Protein AF-A0AAD5TTE5-F1 (afdb_monomer)

pLDDT: mean 86.36, std 12.81, range [38.44, 97.88]

Nearest PDB structures (foldseek):
  7zm8-assembly1_j  TM=8.909E-01  e=2.204E-04  Thermochaetoides thermophila DSM 1495
  7b0n-assembly1_m  TM=7.746E-01  e=1.774E-04  Yarrowia lipolytica
  6rfq-assembly1_j  TM=7.624E-01  e=5.258E-04  Yarrowia lipolytica

Foldseek 3Di:
DDDDQDFPDDPDPDPGDRDDPVVVVVVVCVVCVVVPDDDDPVNVVVVCCVPPVVVVVVVVVCVVCPQQADPPPDDPPDDRGPVVVVVVVVVVVVVD

Organism: NCBI:txid447962

Sequence (96 aa):
MFFLRKYSSGKSKYPALLIDPAIEKWYHMKENTHAYFKFNRRTITYSVMLTLVVPGLIFLGCYKWHHALDFTGLGRGESPLVAEQRKRRLLERSEQ

Structure (mmCIF, N/CA/C/O backbone):
data_AF-A0AAD5TTE5-F1
#
_entry.id   AF-A0AAD5TTE5-F1
#
loop_
_atom_site.group_PDB
_atom_site.id
_atom_site.type_symbol
_atom_site.label_atom_id
_atom_site.label_alt_id
_atom_site.label_comp_id
_atom_site.label_asym_id
_atom_site.label_entity_id
_atom_site.label_seq_id
_atom_site.pdbx_PDB_ins_code
_atom_site.Cartn_x
_atom_site.Cartn_y
_atom_site.Cartn_z
_atom_site.occupancy
_atom_site.B_iso_or_equiv
_atom_site.auth_seq_id
_atom_site.auth_comp_id
_atom_site.auth_asym_id
_atom_site.auth_atom_id
_atom_site.pdbx_PDB_model_num
ATOM 1 N N . MET A 1 1 ? -38.161 13.329 29.517 1.00 38.44 1 MET A N 1
ATOM 2 C CA . MET A 1 1 ? -37.210 12.841 30.540 1.00 38.44 1 MET A CA 1
ATOM 3 C C . MET A 1 1 ? -35.856 13.482 30.247 1.00 38.44 1 MET A C 1
ATOM 5 O O . MET A 1 1 ? -35.197 13.080 29.300 1.00 38.44 1 MET A O 1
ATOM 9 N N . PHE A 1 2 ? -35.522 14.572 30.944 1.00 45.62 2 PHE A N 1
ATOM 10 C CA . PHE A 1 2 ? -34.299 15.350 30.712 1.00 45.62 2 PHE A CA 1
ATOM 11 C C . PHE A 1 2 ? -33.095 14.630 31.337 1.00 45.62 2 PHE A C 1
ATOM 13 O O . PHE A 1 2 ? -33.060 14.411 32.545 1.00 45.62 2 PHE A O 1
ATOM 20 N N . PHE A 1 3 ? -32.129 14.232 30.507 1.00 62.50 3 PHE A N 1
ATOM 21 C CA . PHE A 1 3 ? -30.890 13.579 30.930 1.00 62.50 3 PHE A CA 1
ATOM 22 C C . PHE A 1 3 ? -29.983 14.606 31.628 1.00 62.50 3 PHE A C 1
ATOM 24 O O . PHE A 1 3 ? -29.458 15.521 30.993 1.00 62.50 3 PHE A O 1
ATOM 31 N N . LEU A 1 4 ? -29.852 14.494 32.952 1.00 58.50 4 LEU A N 1
ATOM 32 C CA . LEU A 1 4 ? -29.056 15.396 33.786 1.00 58.50 4 LEU A CA 1
ATOM 33 C C . LEU A 1 4 ? -27.559 15.255 33.468 1.00 58.50 4 LEU A C 1
ATOM 35 O O . LEU A 1 4 ? -26.953 14.200 33.651 1.00 58.50 4 LEU A O 1
ATOM 39 N N . ARG A 1 5 ? -26.969 16.356 32.996 1.00 60.62 5 ARG A N 1
ATOM 40 C CA . ARG A 1 5 ? -25.564 16.479 32.599 1.00 60.62 5 ARG A CA 1
ATOM 41 C C . ARG A 1 5 ? -24.675 16.644 33.833 1.00 60.62 5 ARG A C 1
ATOM 43 O O . ARG A 1 5 ? -24.744 17.661 34.518 1.00 60.62 5 ARG A O 1
ATOM 50 N N . LYS A 1 6 ? -23.837 15.646 34.122 1.00 60.28 6 LYS A N 1
ATOM 51 C CA . LYS A 1 6 ? -22.863 15.697 35.220 1.00 60.28 6 LYS A CA 1
ATOM 52 C C . LYS A 1 6 ? -21.615 16.451 34.758 1.00 60.28 6 LYS A C 1
ATOM 54 O O . LYS A 1 6 ? -20.871 15.955 33.920 1.00 60.28 6 LYS A O 1
ATOM 59 N N . TYR A 1 7 ? -21.399 17.647 35.297 1.00 61.34 7 TYR A N 1
ATOM 60 C CA . TYR A 1 7 ? -20.173 18.418 35.093 1.00 61.34 7 TYR A CA 1
ATOM 61 C C . TYR A 1 7 ? -19.150 18.041 36.169 1.00 61.34 7 TYR A C 1
ATOM 63 O O . TYR A 1 7 ? -19.431 18.161 37.362 1.00 61.34 7 TYR A O 1
ATOM 71 N N . SER A 1 8 ? -17.961 17.591 35.762 1.00 60.69 8 SER A N 1
ATOM 72 C CA . SER A 1 8 ? -16.813 17.472 36.666 1.00 60.69 8 SER A CA 1
ATOM 73 C C . SER A 1 8 ? -16.201 18.863 36.853 1.00 60.69 8 SER A C 1
ATOM 75 O O . SER A 1 8 ? -15.518 19.379 35.970 1.00 60.69 8 SER A O 1
ATOM 77 N N . SER A 1 9 ? -16.522 19.515 37.972 1.00 57.28 9 SER A N 1
ATOM 78 C CA . SER A 1 9 ? -16.001 20.837 38.334 1.00 57.28 9 SER A CA 1
ATOM 79 C C . SER A 1 9 ? -14.666 20.688 39.069 1.00 57.28 9 SER A C 1
ATOM 81 O O . SER A 1 9 ? -14.611 20.594 40.293 1.00 57.28 9 SER A O 1
ATOM 83 N N . GLY A 1 10 ? -13.573 20.650 38.308 1.00 59.69 10 GLY A N 1
ATOM 84 C CA . GLY A 1 10 ? -12.261 21.052 38.816 1.00 59.69 10 GLY A CA 1
ATOM 85 C C . GLY A 1 10 ? -12.168 22.578 38.777 1.00 59.69 10 GLY A C 1
ATOM 86 O O . GLY A 1 10 ? -12.616 23.187 37.808 1.00 59.69 10 GLY A O 1
ATOM 87 N N . LYS A 1 11 ? -11.621 23.211 39.821 1.00 62.97 11 LYS A N 1
ATOM 88 C CA . LYS A 1 11 ? -11.470 24.675 39.921 1.00 62.97 11 LYS A CA 1
ATOM 89 C C . LYS A 1 11 ? -10.506 25.204 38.841 1.00 62.97 11 LYS A C 1
ATOM 91 O O . LYS A 1 11 ? -9.326 25.394 39.115 1.00 62.97 11 LYS A O 1
ATOM 96 N N . SER A 1 12 ? -10.976 25.428 37.617 1.00 61.75 12 SER A N 1
ATOM 97 C CA . SER A 1 12 ? -10.216 26.086 36.548 1.00 61.75 12 SER A CA 1
ATOM 98 C C . SER A 1 12 ? -10.887 27.405 36.155 1.00 61.75 12 SER A C 1
ATOM 100 O O . SER A 1 12 ? -12.086 27.598 36.339 1.00 61.75 12 SER A O 1
ATOM 102 N N . LYS A 1 13 ? -10.093 28.358 35.654 1.00 69.19 13 LYS A N 1
ATOM 103 C CA . LYS A 1 13 ? -10.530 29.722 35.292 1.00 69.19 13 LYS A CA 1
ATOM 104 C C . LYS A 1 13 ? -11.453 29.760 34.055 1.00 69.19 13 LYS A C 1
ATOM 106 O O . LYS A 1 13 ? -11.979 30.816 33.721 1.00 69.19 13 LYS A O 1
ATOM 111 N N . TYR A 1 14 ? -11.639 28.625 33.381 1.00 70.19 14 TYR A N 1
ATOM 112 C CA . TYR A 1 14 ? -12.410 28.469 32.147 1.00 70.19 14 TYR A CA 1
ATOM 113 C C . TYR A 1 14 ? -13.650 27.602 32.409 1.00 70.19 14 TYR A C 1
ATOM 115 O O . TYR A 1 14 ? -13.603 26.749 33.298 1.00 70.19 14 TYR A O 1
ATOM 123 N N . PRO A 1 15 ? -14.757 27.779 31.662 1.00 70.50 15 PRO A N 1
ATOM 124 C CA . PRO A 1 15 ? -15.923 26.915 31.818 1.00 70.50 15 PRO A CA 1
ATOM 125 C C . PRO A 1 15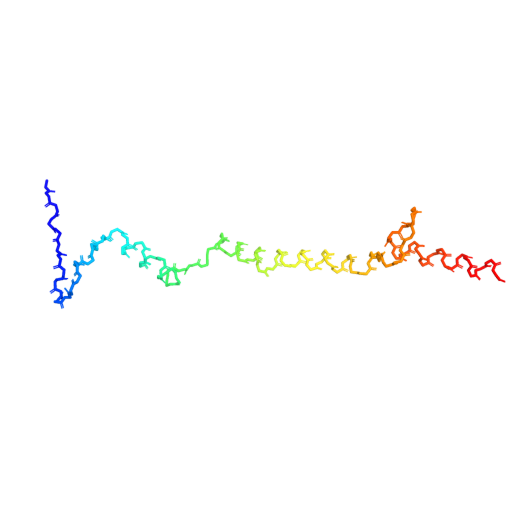 ? -15.528 25.450 31.600 1.00 70.50 15 PRO A C 1
ATOM 127 O O . PRO A 1 15 ? -14.760 25.136 30.688 1.00 70.50 15 PRO A O 1
ATOM 130 N N . ALA A 1 16 ? -16.043 24.559 32.451 1.00 72.69 16 ALA A N 1
ATOM 131 C CA . ALA A 1 16 ? -15.796 23.127 32.336 1.00 72.69 16 ALA A CA 1
ATOM 132 C C . ALA A 1 16 ? -16.183 22.645 30.930 1.00 72.69 16 ALA A C 1
ATOM 134 O O . ALA A 1 16 ? -17.264 22.968 30.429 1.00 72.69 16 ALA A O 1
ATOM 135 N N . LEU A 1 17 ? -15.279 21.895 30.296 1.00 76.69 17 LEU A N 1
ATOM 136 C CA . LEU A 1 17 ? -15.460 21.415 28.933 1.00 76.69 17 LEU A CA 1
ATOM 137 C C . LEU A 1 17 ? -16.754 20.597 28.855 1.00 76.69 17 LEU A C 1
ATOM 139 O O . LEU A 1 17 ? -17.001 19.708 29.673 1.00 76.69 17 LEU A O 1
ATOM 143 N N . LEU A 1 18 ? -17.604 20.940 27.889 1.00 80.62 18 LEU A N 1
ATOM 144 C CA . LEU A 1 18 ? -18.874 20.271 27.640 1.00 80.62 18 LEU A CA 1
ATOM 145 C C . LEU A 1 18 ? -18.586 18.890 27.051 1.00 80.62 18 LEU A C 1
ATOM 147 O O . LEU A 1 18 ? -18.583 18.707 25.839 1.00 80.62 18 LEU A O 1
ATOM 151 N N . ILE A 1 19 ? -18.353 17.920 27.930 1.00 82.75 19 ILE A N 1
ATOM 152 C CA . ILE A 1 19 ? -18.161 16.526 27.549 1.00 82.75 19 ILE A CA 1
ATOM 153 C C . ILE A 1 19 ? -19.461 16.007 26.928 1.00 82.75 19 ILE A C 1
ATOM 155 O O . ILE A 1 19 ? -20.534 16.100 27.539 1.00 82.75 19 ILE A O 1
ATOM 159 N N . ASP A 1 20 ? -19.368 15.530 25.690 1.00 88.62 20 ASP A N 1
ATOM 160 C CA . ASP A 1 20 ? -20.425 14.792 25.009 1.00 88.62 20 ASP A CA 1
ATOM 161 C C . ASP A 1 20 ? -20.066 13.299 25.038 1.00 88.62 20 ASP A C 1
ATOM 163 O O . ASP A 1 20 ? -19.059 12.904 24.438 1.00 88.62 20 ASP A O 1
ATOM 167 N N . PRO A 1 21 ? -20.878 12.450 25.695 1.00 91.25 21 PRO A N 1
ATOM 168 C CA . PRO A 1 21 ? -20.604 11.019 25.766 1.00 91.25 21 PRO A CA 1
ATOM 169 C C . PRO A 1 21 ? -20.554 10.344 24.388 1.00 91.25 21 PRO A C 1
ATOM 171 O O . PRO A 1 21 ? -19.934 9.288 24.256 1.00 91.25 21 PRO A O 1
ATOM 174 N N . ALA A 1 22 ? -21.206 10.898 23.359 1.00 92.38 22 ALA A N 1
ATOM 175 C CA . ALA A 1 22 ? -21.140 10.345 22.009 1.00 92.38 22 ALA A CA 1
ATOM 176 C C . ALA A 1 22 ? -19.751 10.550 21.379 1.00 92.38 22 ALA A C 1
ATOM 178 O O . ALA A 1 22 ? -19.202 9.622 20.780 1.00 92.38 22 ALA A O 1
ATOM 179 N N . ILE A 1 23 ? -19.159 11.733 21.564 1.00 91.44 23 ILE A N 1
ATOM 180 C CA . ILE A 1 23 ? -17.837 12.076 21.022 1.00 91.44 23 ILE A CA 1
ATOM 181 C C . ILE A 1 23 ? -16.743 11.274 21.728 1.00 91.44 23 ILE A C 1
ATOM 183 O O . ILE A 1 23 ? -15.867 10.725 21.059 1.00 91.44 23 ILE A O 1
ATOM 187 N N . GLU A 1 24 ? -16.819 11.137 23.053 1.00 92.44 24 GLU A N 1
ATOM 188 C CA . GLU A 1 24 ? -15.857 10.330 23.815 1.00 92.44 24 GLU A CA 1
ATOM 189 C C . GLU A 1 24 ? -15.880 8.863 23.381 1.00 92.44 24 GLU A C 1
ATOM 191 O O . GLU A 1 24 ? -14.832 8.269 23.134 1.00 92.44 24 GLU A O 1
ATOM 196 N N . LYS A 1 25 ? -17.071 8.281 23.190 1.00 92.94 25 LYS A N 1
ATOM 197 C CA . LYS A 1 25 ? -17.207 6.903 22.691 1.00 92.94 25 LYS A CA 1
ATOM 198 C C . LYS A 1 25 ? -16.619 6.731 21.294 1.00 92.94 25 LYS A C 1
ATOM 200 O O . LYS A 1 25 ? -15.941 5.737 21.042 1.00 92.94 25 LYS A O 1
ATOM 205 N N . TRP A 1 26 ? -16.852 7.683 20.389 1.00 93.19 26 TRP A N 1
ATOM 206 C CA . TRP A 1 26 ? -16.260 7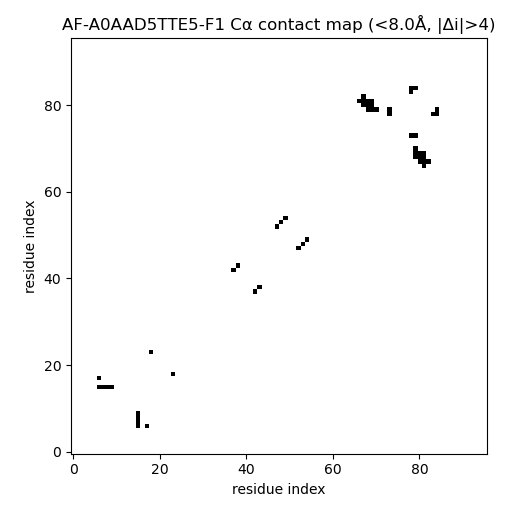.643 19.050 1.00 93.19 26 TRP A CA 1
ATOM 207 C C . TRP A 1 26 ? -14.733 7.753 19.095 1.00 93.19 26 TRP A C 1
ATOM 209 O O . TRP A 1 26 ? -14.039 7.023 18.383 1.00 93.19 26 TRP A O 1
ATOM 219 N N . TYR A 1 27 ? -14.202 8.623 19.957 1.00 94.25 27 TYR A N 1
ATOM 220 C CA . TYR A 1 27 ? -12.764 8.751 20.168 1.00 94.25 27 TYR A CA 1
ATOM 221 C C . TYR A 1 27 ? -12.163 7.437 20.690 1.00 94.25 27 TYR A C 1
ATOM 223 O O . TYR A 1 27 ? -11.248 6.894 20.067 1.00 94.25 27 TYR A O 1
ATOM 231 N N . HIS A 1 28 ? -12.760 6.858 21.736 1.00 94.19 28 HIS A N 1
ATOM 232 C CA . HIS A 1 28 ? -12.346 5.570 22.291 1.00 94.19 28 HIS A CA 1
ATOM 233 C C . HIS A 1 28 ? -12.432 4.421 21.283 1.00 94.19 28 HIS A C 1
ATOM 235 O O . HIS A 1 28 ? -11.571 3.543 21.289 1.00 94.19 28 HIS A O 1
ATOM 241 N N . MET A 1 29 ? -13.443 4.406 20.408 1.00 94.38 29 MET A N 1
ATOM 242 C CA . MET A 1 29 ? -13.563 3.390 19.360 1.00 94.38 29 MET A CA 1
ATOM 243 C C . MET A 1 29 ? -12.376 3.449 18.393 1.00 94.38 29 MET A C 1
ATOM 245 O O . MET A 1 29 ? -11.799 2.411 18.076 1.00 94.38 29 MET A O 1
ATOM 249 N N . LYS A 1 30 ? -11.987 4.650 17.946 1.00 94.19 30 LYS A N 1
ATOM 250 C CA . LYS A 1 30 ? -10.854 4.815 17.025 1.00 94.19 30 LYS A CA 1
ATOM 251 C C . LYS A 1 30 ? -9.532 4.424 17.670 1.00 94.19 30 LYS A C 1
ATOM 253 O O . LYS A 1 30 ? -8.760 3.688 17.059 1.00 94.19 30 LYS A O 1
ATOM 258 N N . GLU A 1 31 ? -9.290 4.885 18.891 1.00 94.69 31 GLU A N 1
ATOM 259 C CA . GLU A 1 31 ? -8.042 4.622 19.612 1.00 94.69 31 GLU A CA 1
ATOM 260 C C . GLU A 1 31 ? -7.845 3.120 19.884 1.00 94.69 31 GLU A C 1
ATOM 262 O O . GLU A 1 31 ? -6.765 2.570 19.663 1.00 94.69 31 GLU A O 1
ATOM 267 N N . ASN A 1 32 ? -8.926 2.413 20.227 1.00 95.00 32 ASN A N 1
ATOM 268 C CA . ASN A 1 32 ? -8.893 0.979 20.515 1.00 95.00 32 ASN A CA 1
ATOM 269 C C . ASN A 1 32 ? -9.0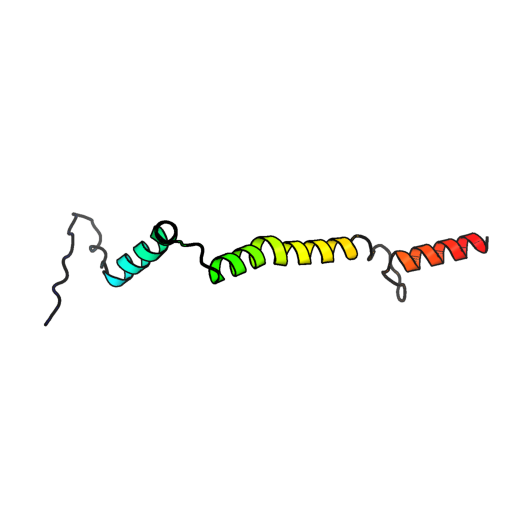90 0.079 19.283 1.00 95.00 32 ASN A C 1
ATOM 271 O O . ASN A 1 32 ? -9.266 -1.129 19.437 1.00 95.00 32 ASN A O 1
ATOM 275 N N . THR A 1 33 ? -9.043 0.615 18.056 1.00 93.00 33 THR A N 1
ATOM 276 C CA . THR A 1 33 ? -9.260 -0.185 16.829 1.00 93.00 33 THR A CA 1
ATOM 277 C C . THR A 1 33 ? -8.310 -1.385 16.749 1.00 93.00 33 THR A C 1
ATOM 279 O O . THR A 1 33 ? -8.707 -2.468 16.323 1.00 93.00 33 THR A O 1
ATOM 282 N N . HIS A 1 34 ? -7.065 -1.212 17.201 1.00 90.50 34 HIS A N 1
ATOM 283 C CA . HIS A 1 34 ? -6.038 -2.252 17.188 1.00 90.50 34 HIS A CA 1
ATOM 284 C C . HIS A 1 34 ? -6.386 -3.452 18.087 1.00 90.50 34 HIS A C 1
ATOM 286 O O . HIS A 1 34 ? -6.110 -4.588 17.713 1.00 90.50 34 HIS A O 1
ATOM 292 N N . ALA A 1 35 ? -7.044 -3.221 19.228 1.00 94.31 35 ALA A N 1
ATOM 293 C CA . ALA A 1 35 ? -7.417 -4.275 20.171 1.00 94.31 35 ALA A CA 1
ATOM 294 C C . ALA A 1 35 ? -8.525 -5.194 19.625 1.00 94.31 35 ALA A C 1
ATOM 296 O O . ALA A 1 35 ? -8.598 -6.367 19.983 1.00 94.31 35 ALA A O 1
ATOM 297 N N . TYR A 1 36 ? -9.376 -4.674 18.736 1.00 93.50 36 TYR A N 1
ATOM 298 C CA . TYR A 1 36 ? -10.509 -5.408 18.160 1.00 93.50 36 TYR A CA 1
ATOM 299 C C . TYR A 1 36 ? -10.279 -5.853 16.711 1.00 93.50 36 TYR A C 1
ATOM 301 O O . TYR A 1 36 ? -11.181 -6.413 16.080 1.00 93.50 36 TYR A O 1
ATOM 309 N N . PHE A 1 37 ? -9.086 -5.616 16.168 1.00 94.19 37 PHE A N 1
ATOM 310 C CA . PHE A 1 37 ? -8.747 -5.988 14.804 1.00 94.19 37 PHE A CA 1
ATOM 311 C C . PHE A 1 37 ? -8.720 -7.513 14.628 1.00 94.19 37 PHE A C 1
ATOM 313 O O . PHE A 1 37 ? -8.181 -8.250 15.4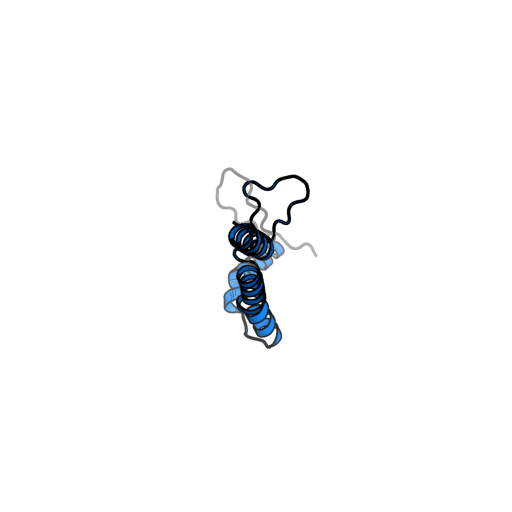51 1.00 94.19 37 PHE A O 1
ATOM 320 N N . LYS A 1 38 ? -9.287 -7.996 13.516 1.00 94.56 38 LYS A N 1
ATOM 321 C CA . LYS A 1 38 ? -9.279 -9.416 13.146 1.00 94.56 38 LYS A CA 1
ATOM 322 C C . LYS A 1 38 ? -8.928 -9.588 11.674 1.00 94.56 38 LYS A C 1
ATOM 324 O O . LYS A 1 38 ? -9.455 -8.886 10.805 1.00 94.56 38 LYS A O 1
ATOM 329 N N . PHE A 1 39 ? -8.100 -10.588 11.388 1.00 94.94 39 PHE A N 1
ATOM 330 C CA . PHE A 1 39 ? -7.792 -11.006 10.025 1.00 94.94 39 PHE A CA 1
ATOM 331 C C . PHE A 1 39 ? -8.969 -11.780 9.427 1.00 94.94 39 PHE A C 1
ATOM 333 O O . PHE A 1 39 ? -9.086 -12.994 9.551 1.00 94.94 39 PHE A O 1
ATOM 340 N N . ASN A 1 40 ? -9.870 -11.046 8.782 1.00 95.44 40 ASN A N 1
ATOM 341 C CA . ASN A 1 40 ? -10.931 -11.605 7.952 1.00 95.44 40 ASN A CA 1
ATOM 342 C C . ASN A 1 40 ? -10.447 -11.701 6.496 1.00 95.44 40 ASN A C 1
ATOM 344 O O . ASN A 1 40 ? -9.562 -10.950 6.084 1.00 95.44 40 ASN A O 1
ATOM 348 N N . ARG A 1 41 ? -11.079 -12.550 5.679 1.00 96.44 41 ARG A N 1
ATOM 349 C CA . ARG A 1 41 ? -10.779 -12.689 4.246 1.00 96.44 41 ARG A CA 1
ATOM 350 C C . ARG A 1 41 ? -10.773 -11.335 3.532 1.00 96.44 41 ARG A C 1
ATOM 352 O O . ARG A 1 41 ? -9.850 -11.059 2.782 1.00 96.44 41 ARG A O 1
ATOM 359 N N . ARG A 1 42 ? -11.741 -10.461 3.835 1.00 96.06 42 ARG A N 1
ATOM 360 C CA . ARG A 1 42 ? -11.805 -9.094 3.281 1.00 96.06 42 ARG A CA 1
ATOM 361 C C . ARG A 1 42 ? -10.587 -8.253 3.671 1.00 96.06 42 ARG A C 1
ATOM 363 O O . ARG A 1 42 ? -9.952 -7.657 2.810 1.00 96.06 42 ARG A O 1
ATOM 370 N N . THR A 1 43 ? -10.248 -8.239 4.959 1.00 95.69 43 THR A N 1
ATOM 371 C CA . THR A 1 43 ? -9.120 -7.474 5.501 1.00 95.69 43 THR A CA 1
ATOM 372 C C . THR A 1 43 ? -7.793 -7.938 4.911 1.00 95.69 43 THR A C 1
ATOM 374 O O . THR A 1 43 ? -6.990 -7.105 4.508 1.00 95.69 43 THR A O 1
ATOM 377 N N . ILE A 1 44 ? -7.600 -9.257 4.799 1.00 96.94 44 ILE A N 1
ATOM 378 C CA . ILE A 1 44 ? -6.408 -9.860 4.190 1.00 96.94 44 ILE A CA 1
ATOM 379 C C . ILE A 1 44 ? -6.311 -9.475 2.710 1.00 96.94 44 ILE A C 1
ATOM 381 O O . ILE A 1 44 ? -5.240 -9.102 2.239 1.00 96.94 44 ILE A O 1
ATOM 385 N N . THR A 1 45 ? -7.419 -9.526 1.963 1.00 97.50 45 THR A N 1
ATOM 386 C CA . THR A 1 45 ? -7.418 -9.106 0.556 1.00 97.50 45 THR A CA 1
ATOM 387 C C . THR A 1 45 ? -6.997 -7.647 0.421 1.00 97.50 45 THR A C 1
ATOM 389 O O . THR A 1 45 ? -6.125 -7.348 -0.389 1.00 97.50 45 THR A O 1
ATOM 392 N N . TYR A 1 46 ? -7.552 -6.745 1.234 1.00 97.00 46 TYR A N 1
ATOM 393 C CA . TYR A 1 46 ? -7.167 -5.335 1.183 1.00 97.00 46 TYR A CA 1
ATOM 394 C C . TYR A 1 46 ? -5.722 -5.099 1.617 1.00 97.00 46 TYR A C 1
ATOM 396 O O . TYR A 1 46 ? -5.023 -4.335 0.954 1.00 97.00 46 TYR A O 1
ATOM 404 N N . SER A 1 47 ? -5.245 -5.775 2.667 1.00 96.50 47 SER A N 1
ATOM 405 C CA . SER A 1 47 ? -3.856 -5.633 3.102 1.00 96.50 47 SER A CA 1
ATOM 406 C C . SER A 1 47 ? -2.891 -6.088 2.012 1.00 96.50 47 SER A C 1
ATOM 408 O O . SER A 1 47 ? -1.985 -5.342 1.672 1.00 96.50 47 SER A O 1
ATOM 410 N N . VAL A 1 48 ? -3.125 -7.255 1.400 1.00 97.44 48 VAL A N 1
ATOM 411 C CA . VAL A 1 48 ? -2.277 -7.788 0.318 1.00 97.44 48 VAL A CA 1
ATOM 412 C C . VAL A 1 48 ? -2.315 -6.891 -0.919 1.00 97.44 48 VAL A C 1
ATOM 414 O O . VAL A 1 48 ? -1.275 -6.626 -1.523 1.00 97.44 48 VAL A O 1
ATOM 417 N N . MET A 1 49 ? -3.496 -6.395 -1.293 1.00 97.38 49 MET A N 1
ATOM 418 C CA . MET A 1 49 ? -3.624 -5.491 -2.434 1.00 97.38 49 MET A CA 1
ATOM 419 C C . MET A 1 49 ? -2.816 -4.210 -2.218 1.00 97.38 4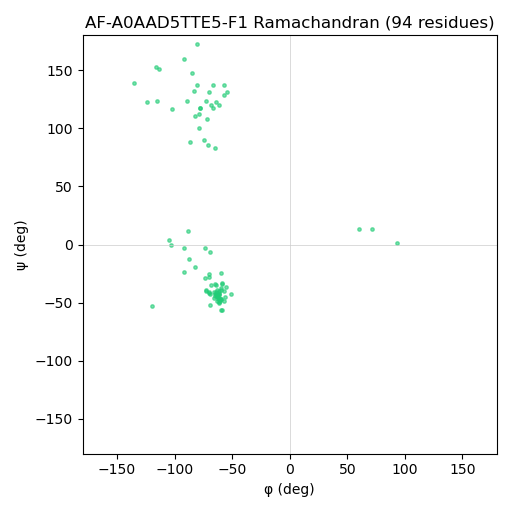9 MET A C 1
ATOM 421 O O . MET A 1 49 ? -2.060 -3.811 -3.100 1.00 97.38 49 MET A O 1
ATOM 425 N N . LEU A 1 50 ? -2.927 -3.600 -1.036 1.00 97.00 50 LEU A N 1
ATOM 426 C CA . LEU A 1 50 ? -2.263 -2.335 -0.739 1.00 97.00 50 LEU A CA 1
ATOM 427 C C . LEU A 1 50 ? -0.745 -2.487 -0.555 1.00 97.00 50 LEU A C 1
ATOM 429 O O . LEU A 1 50 ? 0.001 -1.624 -1.007 1.00 97.00 50 LEU A O 1
ATOM 433 N N . THR A 1 51 ? -0.278 -3.555 0.100 1.00 97.31 51 THR A N 1
ATOM 434 C CA . THR A 1 51 ? 1.144 -3.691 0.464 1.00 97.31 51 THR A CA 1
ATOM 435 C C . THR A 1 51 ? 1.987 -4.428 -0.564 1.00 97.31 51 THR A C 1
ATOM 437 O O . THR A 1 51 ? 3.197 -4.222 -0.590 1.00 97.31 51 THR A O 1
ATOM 440 N N . LEU A 1 52 ? 1.388 -5.273 -1.408 1.00 97.44 52 LEU A N 1
ATOM 441 C CA . LEU A 1 52 ? 2.127 -6.068 -2.391 1.00 97.44 52 LEU A CA 1
ATOM 442 C C . LEU A 1 52 ? 1.700 -5.748 -3.818 1.00 97.44 52 LEU A C 1
ATOM 444 O O . LEU A 1 52 ? 2.546 -5.434 -4.650 1.00 97.44 52 LEU A O 1
ATOM 448 N N . 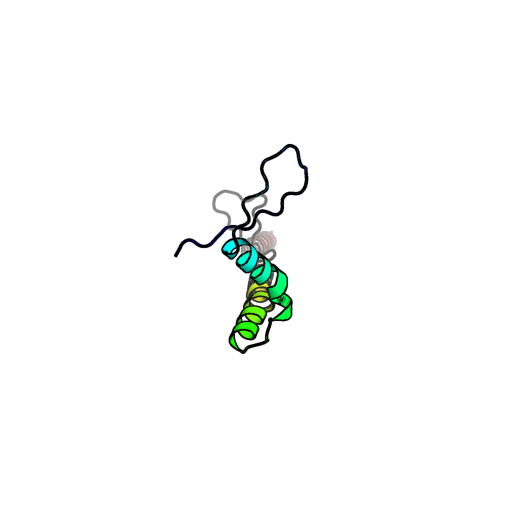VAL A 1 53 ? 0.400 -5.807 -4.113 1.00 97.88 53 VAL A N 1
ATOM 449 C CA . VAL A 1 53 ? -0.072 -5.720 -5.505 1.00 97.88 53 VAL A CA 1
ATOM 450 C C . VAL A 1 53 ? 0.134 -4.322 -6.073 1.00 97.88 53 VAL A C 1
ATOM 452 O O . VAL A 1 53 ? 0.754 -4.180 -7.123 1.00 97.88 53 VAL A O 1
ATOM 455 N N . VAL A 1 54 ? -0.337 -3.288 -5.376 1.00 97.56 54 VAL A N 1
ATOM 456 C CA . VAL A 1 54 ? -0.192 -1.894 -5.818 1.00 97.56 54 VAL A CA 1
ATOM 457 C C . VAL A 1 54 ? 1.282 -1.496 -5.971 1.00 97.56 54 VAL A C 1
ATOM 459 O O . VAL A 1 54 ? 1.663 -1.112 -7.080 1.00 97.56 54 VAL A O 1
ATOM 462 N N . PRO A 1 55 ? 2.148 -1.618 -4.945 1.00 97.31 55 PRO A N 1
ATOM 463 C CA . PRO A 1 55 ? 3.555 -1.262 -5.104 1.00 97.31 55 PRO A CA 1
ATOM 464 C C . PRO A 1 55 ? 4.282 -2.169 -6.104 1.00 97.31 55 PRO A C 1
ATOM 466 O O . PRO A 1 55 ? 5.128 -1.679 -6.846 1.00 97.31 55 PRO A O 1
ATOM 469 N N . GLY A 1 56 ? 3.927 -3.455 -6.197 1.00 97.38 56 GLY A N 1
ATOM 470 C CA . GLY A 1 56 ? 4.497 -4.377 -7.180 1.00 97.38 56 GLY A CA 1
ATOM 471 C C . GLY A 1 56 ? 4.181 -3.980 -8.623 1.00 97.38 56 GLY A C 1
ATOM 472 O O . GLY A 1 56 ? 5.075 -3.964 -9.467 1.00 97.38 56 GLY A O 1
ATOM 473 N N . LEU A 1 57 ? 2.936 -3.592 -8.915 1.00 97.25 57 LEU A N 1
ATOM 474 C CA . LEU A 1 57 ? 2.546 -3.100 -10.240 1.00 97.25 57 LEU A CA 1
ATOM 475 C C . LEU A 1 57 ? 3.247 -1.786 -10.589 1.00 97.25 57 LEU A C 1
ATOM 477 O O . LEU A 1 57 ? 3.729 -1.636 -11.713 1.00 97.25 57 LEU A O 1
ATOM 481 N N . ILE A 1 58 ? 3.344 -0.861 -9.629 1.00 96.94 58 ILE A N 1
ATOM 482 C CA . ILE A 1 58 ? 4.070 0.402 -9.812 1.00 96.94 58 ILE A CA 1
ATOM 483 C C . ILE A 1 58 ? 5.540 0.115 -10.120 1.00 96.94 58 ILE A C 1
ATOM 485 O O . ILE A 1 58 ? 6.066 0.624 -11.106 1.00 96.94 58 ILE A O 1
ATOM 489 N N . PHE A 1 59 ? 6.185 -0.748 -9.333 1.00 96.44 59 PHE A N 1
ATOM 490 C CA . PHE A 1 59 ? 7.581 -1.118 -9.537 1.00 96.44 59 PHE A CA 1
ATOM 491 C C . PHE A 1 59 ? 7.812 -1.748 -10.913 1.00 96.44 59 PHE A C 1
ATOM 493 O O . PHE A 1 59 ? 8.729 -1.342 -11.622 1.00 96.44 59 PHE A O 1
ATOM 500 N N . LEU A 1 60 ? 6.964 -2.693 -11.327 1.00 96.00 60 LEU A N 1
ATOM 501 C CA . LEU A 1 60 ? 7.058 -3.313 -12.650 1.00 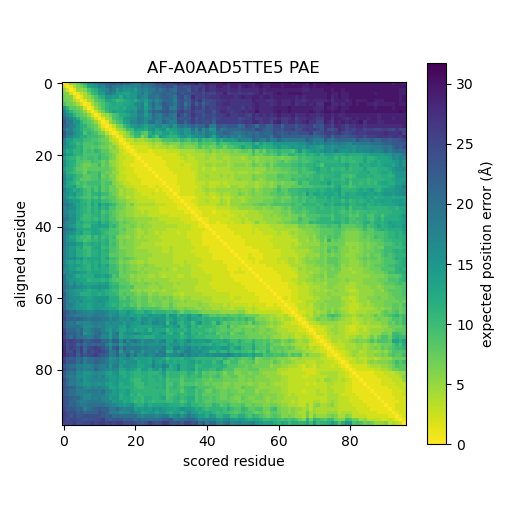96.00 60 LEU A CA 1
ATOM 502 C C . LEU A 1 60 ? 6.876 -2.293 -13.778 1.00 96.00 60 LEU A C 1
ATOM 504 O O . LEU A 1 60 ? 7.591 -2.356 -14.779 1.00 96.00 60 LEU A O 1
ATOM 508 N N . GLY A 1 61 ? 5.949 -1.346 -13.617 1.00 94.62 61 GLY A N 1
ATOM 509 C CA . GLY A 1 61 ? 5.785 -0.223 -14.535 1.00 94.62 61 GLY A CA 1
ATOM 510 C C . GLY A 1 61 ? 7.065 0.604 -14.623 1.00 94.62 61 GLY A C 1
ATOM 511 O O . GLY A 1 61 ? 7.644 0.732 -15.699 1.00 94.62 61 GLY A O 1
ATOM 512 N N . CYS A 1 62 ? 7.564 1.094 -13.491 1.00 94.06 62 CYS A N 1
ATO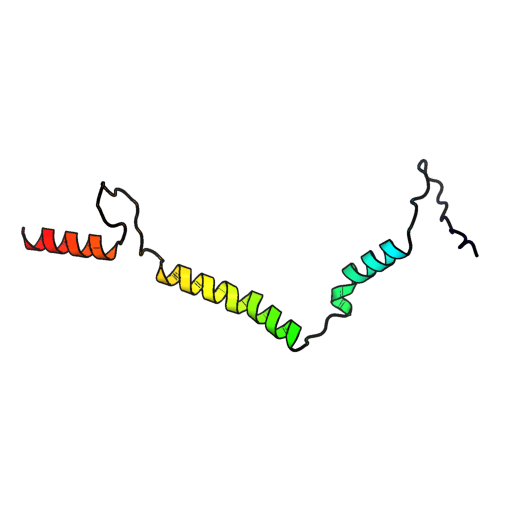M 513 C CA . CYS A 1 62 ? 8.795 1.876 -13.437 1.00 94.06 62 CYS A CA 1
ATOM 514 C C . CYS A 1 62 ? 9.984 1.125 -14.041 1.00 94.06 62 CYS A C 1
ATOM 516 O O . CYS A 1 62 ? 10.703 1.705 -14.844 1.00 94.06 62 CYS A O 1
ATOM 518 N N . TYR A 1 63 ? 10.157 -0.157 -13.720 1.00 93.44 63 TYR A N 1
ATOM 519 C CA . TYR A 1 63 ? 11.263 -0.973 -14.217 1.00 93.44 63 TYR A CA 1
ATOM 520 C C . TYR A 1 63 ? 11.247 -1.113 -15.744 1.00 93.44 63 TYR A C 1
ATOM 522 O O . TYR A 1 63 ? 12.288 -0.985 -16.380 1.00 93.44 63 TYR A O 1
ATOM 530 N N . LYS A 1 64 ? 10.071 -1.316 -16.355 1.00 89.50 64 LYS A N 1
ATOM 531 C CA . LYS A 1 64 ? 9.954 -1.424 -17.821 1.00 89.50 64 LYS A CA 1
ATOM 532 C C . LYS A 1 64 ? 10.241 -0.115 -18.551 1.00 89.50 64 LYS A C 1
ATOM 534 O O . LYS A 1 64 ? 10.772 -0.143 -19.656 1.00 89.50 64 LYS A O 1
ATOM 539 N N . TRP A 1 65 ? 9.863 1.011 -17.955 1.00 88.56 65 TRP A N 1
ATOM 540 C CA . TRP A 1 65 ? 10.058 2.338 -18.543 1.00 88.56 65 TRP A CA 1
ATOM 541 C C . TRP A 1 65 ? 11.379 2.990 -18.119 1.00 88.56 65 TRP A C 1
ATOM 543 O O . TRP A 1 65 ? 11.723 4.070 -18.604 1.00 88.56 65 TRP A O 1
ATOM 553 N N . HIS A 1 66 ? 12.140 2.333 -17.241 1.00 84.38 66 HIS A N 1
ATOM 554 C CA . HIS A 1 66 ? 13.410 2.827 -16.740 1.00 84.38 66 HIS A CA 1
ATOM 555 C C . HIS A 1 66 ? 14.401 2.994 -17.900 1.00 84.38 66 HIS A C 1
ATOM 557 O O . HIS A 1 66 ? 14.697 2.039 -18.614 1.00 84.38 66 HIS A O 1
ATOM 563 N N . HIS A 1 67 ? 14.878 4.225 -18.114 1.00 79.69 67 HIS A N 1
ATOM 564 C CA . HIS A 1 67 ? 15.769 4.616 -19.220 1.00 79.69 67 HIS A CA 1
ATOM 565 C C . HIS A 1 67 ? 15.227 4.404 -20.644 1.00 79.69 67 HIS A C 1
ATOM 567 O O . HIS A 1 67 ? 15.984 4.499 -21.609 1.00 79.69 67 HIS A O 1
ATOM 573 N N . ALA A 1 68 ? 13.928 4.145 -20.813 1.00 86.25 68 ALA A N 1
ATOM 574 C CA . ALA A 1 68 ? 13.334 4.045 -22.146 1.00 86.25 68 ALA A CA 1
ATOM 575 C C . ALA A 1 68 ? 13.193 5.420 -22.821 1.00 86.25 68 ALA A C 1
ATOM 577 O O . ALA A 1 68 ? 13.233 5.519 -24.049 1.00 86.25 68 ALA A O 1
ATOM 578 N N . LEU A 1 69 ? 13.029 6.465 -22.007 1.00 86.50 69 LEU A N 1
ATOM 579 C CA . LEU A 1 69 ? 12.803 7.835 -22.439 1.00 86.50 69 LEU A CA 1
ATOM 580 C C . LEU A 1 69 ? 13.978 8.705 -22.017 1.00 86.50 69 LEU A C 1
ATOM 582 O O . LEU A 1 69 ? 14.297 8.787 -20.831 1.00 86.50 69 LEU A O 1
ATOM 586 N N . ASP A 1 70 ? 14.584 9.365 -22.992 1.00 86.56 70 ASP A N 1
ATOM 587 C CA . ASP A 1 70 ? 15.568 10.412 -22.770 1.00 86.56 70 ASP A CA 1
ATOM 588 C C . ASP A 1 70 ? 15.077 11.669 -23.487 1.00 86.56 70 ASP A C 1
ATOM 590 O O . ASP A 1 70 ? 14.777 11.644 -24.680 1.00 86.56 70 ASP A O 1
ATOM 594 N N . PHE A 1 71 ? 14.921 12.749 -22.726 1.00 84.25 71 PHE A N 1
ATOM 595 C CA . PHE A 1 71 ? 14.475 14.048 -23.231 1.00 84.25 71 PHE A CA 1
ATOM 596 C C . PHE A 1 71 ? 15.638 15.034 -23.372 1.00 84.25 71 PHE A C 1
ATOM 598 O O . PHE A 1 71 ? 15.433 16.184 -23.761 1.00 84.25 71 PHE A O 1
ATOM 605 N N . THR A 1 72 ? 16.855 14.616 -23.029 1.00 85.81 72 THR A N 1
ATOM 606 C CA . THR A 1 72 ? 18.009 15.506 -23.036 1.00 85.81 72 THR A CA 1
ATOM 607 C C . THR A 1 72 ? 18.446 15.811 -24.470 1.00 85.81 72 THR A C 1
ATOM 609 O O . THR A 1 72 ? 18.706 14.919 -25.268 1.00 85.81 72 THR A O 1
ATOM 612 N N . GLY A 1 73 ? 18.492 17.102 -24.817 1.00 84.75 73 GLY A N 1
ATOM 613 C CA . GLY A 1 73 ? 19.028 17.573 -26.098 1.00 84.75 73 GLY A CA 1
ATOM 614 C C . GLY A 1 73 ? 18.188 17.281 -27.348 1.00 84.75 73 GLY A C 1
ATOM 615 O O . GLY A 1 73 ? 18.717 17.445 -28.442 1.00 84.75 73 GLY A O 1
ATOM 616 N N . LEU A 1 74 ? 16.916 16.875 -27.226 1.00 85.94 74 LEU A N 1
ATOM 617 C CA . LEU A 1 74 ? 16.089 16.560 -28.399 1.00 85.94 74 LEU A CA 1
ATOM 618 C C . LEU A 1 74 ? 15.702 17.792 -29.224 1.00 85.94 74 LEU A C 1
ATOM 620 O O . LEU A 1 74 ? 15.152 18.768 -28.704 1.00 85.94 74 LEU A O 1
ATOM 624 N N . GLY A 1 75 ? 15.911 17.689 -30.537 1.00 8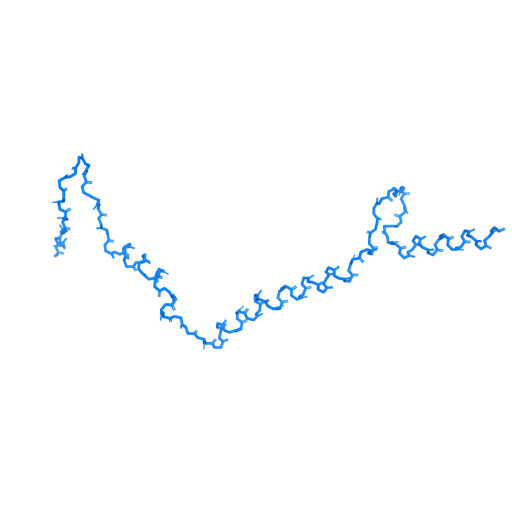5.38 75 GLY A N 1
ATOM 625 C CA . GLY A 1 75 ? 15.433 18.635 -31.538 1.00 85.38 75 GLY A CA 1
ATOM 626 C C . GLY A 1 75 ? 13.964 18.426 -31.929 1.00 85.38 75 GLY A C 1
ATOM 627 O O . GLY A 1 75 ? 13.296 17.456 -31.560 1.00 85.38 75 GLY A O 1
ATOM 628 N N . ARG A 1 76 ? 13.426 19.356 -32.725 1.00 86.44 76 ARG A N 1
ATOM 629 C CA . ARG A 1 76 ? 12.042 19.280 -33.212 1.00 86.44 76 ARG A CA 1
ATOM 630 C C . ARG A 1 76 ? 11.889 18.120 -34.204 1.00 86.44 76 ARG A C 1
ATOM 632 O O . ARG A 1 76 ? 12.513 18.129 -35.256 1.00 86.44 76 ARG A O 1
ATOM 639 N N . GLY A 1 77 ? 11.008 17.168 -33.889 1.00 85.56 77 GLY A N 1
ATOM 640 C CA . GLY A 1 77 ? 10.724 15.995 -34.732 1.00 85.56 77 GLY A CA 1
ATOM 641 C C . GLY A 1 77 ? 11.544 14.745 -34.392 1.00 85.56 77 GLY A C 1
ATOM 642 O O . GLY A 1 77 ? 11.373 13.712 -35.040 1.00 85.56 77 GLY A O 1
ATOM 643 N N . GLU A 1 78 ? 12.405 14.806 -33.376 1.00 85.75 78 GLU A N 1
ATOM 644 C CA . GLU A 1 78 ? 13.168 13.651 -32.906 1.00 85.75 78 GLU A CA 1
ATOM 645 C C . GLU A 1 78 ? 12.371 12.805 -31.906 1.00 85.75 78 GLU A C 1
ATOM 647 O O . GLU A 1 78 ? 11.542 13.307 -31.146 1.00 85.75 78 GLU A O 1
ATOM 652 N N . SER A 1 79 ? 12.609 11.491 -31.910 1.00 85.75 79 SER A N 1
ATOM 653 C CA . SER A 1 79 ? 11.935 10.564 -31.002 1.00 85.75 79 SER A CA 1
ATOM 654 C C . SER A 1 79 ? 12.626 10.527 -29.630 1.00 85.75 79 SER A C 1
ATOM 656 O O . SER A 1 79 ? 13.835 10.287 -29.597 1.00 85.75 79 SER A O 1
ATOM 658 N N . PRO A 1 80 ? 11.890 10.626 -28.504 1.00 87.06 80 PRO A N 1
ATOM 659 C CA . PRO A 1 80 ? 12.442 10.521 -27.141 1.00 87.06 80 PRO A CA 1
ATOM 660 C C . PRO A 1 80 ? 12.829 9.094 -26.737 1.00 87.06 80 PRO A C 1
ATOM 662 O O . PRO A 1 80 ? 13.330 8.861 -25.641 1.00 87.06 80 PRO A O 1
ATOM 665 N N . LEU A 1 81 ? 12.571 8.112 -27.603 1.00 89.50 81 LEU A N 1
ATOM 666 C CA . LEU A 1 81 ? 12.885 6.714 -27.350 1.00 89.50 81 LEU A CA 1
ATOM 667 C C . LEU A 1 81 ? 14.380 6.458 -27.566 1.00 89.50 81 LEU A C 1
ATOM 669 O O . LEU A 1 81 ? 14.883 6.528 -28.691 1.00 89.50 81 LEU A O 1
ATOM 673 N N . VAL A 1 82 ? 15.069 6.054 -26.498 1.00 89.00 82 VAL A N 1
ATOM 674 C CA . VAL A 1 82 ? 16.518 5.773 -26.504 1.00 89.00 82 VAL A CA 1
ATOM 675 C C . VAL A 1 82 ? 16.894 4.685 -27.518 1.00 89.00 82 VAL A C 1
ATOM 677 O O . VAL A 1 82 ? 17.962 4.729 -28.133 1.00 89.00 82 VAL A O 1
ATOM 680 N N . ALA A 1 83 ? 16.012 3.705 -27.729 1.00 88.50 83 ALA A N 1
ATOM 681 C CA . ALA A 1 83 ? 16.230 2.621 -28.683 1.00 88.50 83 ALA A CA 1
ATOM 682 C C . ALA A 1 83 ? 16.339 3.122 -30.135 1.00 88.50 83 ALA A C 1
ATOM 684 O O . ALA A 1 83 ? 17.234 2.697 -30.865 1.00 88.50 83 ALA A O 1
ATOM 685 N N . GLU A 1 84 ? 15.471 4.051 -30.538 1.00 88.81 84 GLU A N 1
ATOM 686 C CA . GLU A 1 84 ? 15.476 4.627 -31.888 1.00 88.81 84 GLU A CA 1
ATOM 687 C C . GLU A 1 84 ? 16.693 5.534 -32.097 1.00 88.81 84 GLU A C 1
ATOM 689 O O . GLU A 1 84 ? 17.385 5.426 -33.112 1.00 88.81 84 GLU A O 1
ATOM 694 N N . GLN A 1 85 ? 17.052 6.332 -31.087 1.00 87.81 85 GLN A N 1
ATOM 695 C CA . GLN A 1 85 ? 18.286 7.124 -31.104 1.00 87.81 85 GLN A CA 1
ATOM 696 C C . GLN A 1 85 ? 19.541 6.247 -31.240 1.00 87.81 85 GLN A C 1
ATOM 698 O O . GLN A 1 85 ? 20.492 6.604 -31.937 1.00 87.81 85 GLN A O 1
ATOM 703 N N . ARG A 1 86 ? 19.580 5.083 -30.573 1.00 88.31 86 ARG A N 1
ATOM 704 C CA . ARG A 1 86 ? 20.699 4.134 -30.689 1.00 88.31 86 ARG A CA 1
ATOM 705 C C . ARG A 1 86 ? 20.800 3.560 -32.103 1.00 88.31 86 ARG A C 1
ATOM 707 O O . ARG A 1 86 ? 21.906 3.500 -32.626 1.00 88.31 86 ARG A O 1
ATOM 714 N N . LYS A 1 87 ? 19.680 3.167 -32.719 1.00 92.69 87 LYS A N 1
ATOM 715 C CA . LYS A 1 87 ? 19.669 2.656 -34.101 1.00 92.69 87 LYS A CA 1
ATOM 716 C C . LYS A 1 87 ? 20.171 3.700 -35.098 1.00 92.69 87 LYS A C 1
ATOM 718 O O . LYS A 1 87 ? 21.034 3.373 -35.902 1.00 92.69 87 LYS A O 1
ATOM 723 N N . ARG A 1 88 ? 19.695 4.948 -35.006 1.00 88.00 88 ARG A N 1
ATOM 724 C CA . ARG A 1 88 ? 20.140 6.047 -35.885 1.00 88.00 88 ARG A CA 1
ATOM 725 C C . ARG A 1 88 ? 21.650 6.262 -35.824 1.00 88.00 88 ARG A C 1
ATOM 727 O O . ARG A 1 88 ? 22.302 6.219 -36.857 1.00 88.00 88 ARG A O 1
ATOM 734 N N . ARG A 1 89 ? 22.216 6.347 -34.614 1.00 88.44 89 ARG A N 1
ATOM 735 C CA . ARG A 1 89 ? 23.673 6.479 -34.425 1.00 88.44 89 ARG A CA 1
ATOM 736 C C . ARG A 1 89 ? 24.477 5.329 -35.036 1.00 88.44 89 ARG A C 1
ATOM 738 O O . ARG A 1 89 ? 25.610 5.532 -35.458 1.00 88.44 89 ARG A O 1
ATOM 745 N N . LEU A 1 90 ? 23.930 4.112 -35.046 1.00 94.44 90 LEU A N 1
ATOM 746 C CA . LEU A 1 90 ? 24.588 2.965 -35.678 1.00 94.44 90 LEU A CA 1
ATOM 747 C C . LEU A 1 90 ? 24.545 3.047 -37.205 1.00 94.44 90 LEU A C 1
ATOM 749 O O . LEU A 1 90 ? 25.538 2.707 -37.838 1.00 94.44 90 LEU A O 1
ATOM 753 N N . LEU A 1 91 ? 23.429 3.511 -37.773 1.00 94.50 91 LEU A N 1
ATOM 754 C CA . LEU A 1 91 ? 23.297 3.733 -39.213 1.00 94.50 91 LEU A CA 1
ATOM 755 C C . LEU A 1 91 ? 24.274 4.816 -39.687 1.00 94.50 91 LEU A C 1
ATOM 757 O O . LEU A 1 91 ? 25.062 4.561 -40.590 1.00 94.50 91 LEU A O 1
ATOM 761 N N . GLU A 1 92 ? 24.322 5.956 -38.996 1.00 93.56 92 GLU A N 1
ATOM 762 C CA . GLU A 1 92 ? 25.275 7.039 -39.284 1.00 93.56 92 GLU A CA 1
ATOM 763 C C . GLU A 1 92 ? 26.733 6.560 -39.224 1.00 93.56 92 GLU A C 1
ATOM 765 O O . GLU A 1 92 ? 27.548 6.926 -40.062 1.00 93.56 92 GLU A O 1
ATOM 770 N N . ARG A 1 93 ? 27.065 5.695 -38.255 1.00 94.81 93 ARG A N 1
ATOM 771 C CA . ARG A 1 93 ? 28.404 5.101 -38.138 1.00 94.81 93 ARG A CA 1
ATOM 772 C C . ARG A 1 93 ? 28.714 4.087 -39.246 1.00 94.81 93 ARG A C 1
ATOM 774 O O . ARG A 1 93 ? 29.884 3.847 -39.501 1.00 94.81 93 ARG A O 1
ATOM 781 N N . SER A 1 94 ? 27.708 3.462 -39.856 1.00 90.81 94 SER A N 1
ATOM 782 C CA . SER A 1 94 ? 27.908 2.504 -40.955 1.00 90.81 94 SER A CA 1
ATOM 783 C C . SER A 1 94 ? 28.081 3.161 -42.324 1.00 90.81 94 SER A C 1
ATOM 785 O O . SER A 1 94 ? 28.581 2.517 -43.240 1.00 90.81 94 SER A O 1
ATOM 787 N N . GLU A 1 95 ? 27.658 4.418 -42.461 1.00 90.19 95 GLU A N 1
ATOM 788 C CA . GLU A 1 95 ? 27.799 5.204 -43.693 1.00 90.19 95 GLU A CA 1
ATOM 789 C C . GLU A 1 95 ? 29.141 5.957 -43.781 1.00 90.19 95 GLU A C 1
ATOM 791 O O . GLU A 1 95 ? 29.481 6.459 -44.852 1.00 90.19 95 GLU A O 1
ATOM 796 N N . GLN A 1 96 ? 29.894 6.032 -42.675 1.00 80.12 96 GLN A N 1
ATOM 797 C CA . GLN A 1 96 ? 31.239 6.621 -42.582 1.00 80.12 96 GLN A CA 1
ATOM 798 C C . GLN A 1 96 ? 32.333 5.579 -42.816 1.00 80.12 96 GLN A C 1
ATOM 800 O O . GLN A 1 96 ? 33.321 5.934 -43.497 1.00 80.12 96 GLN A O 1
#

Radius of gyration: 31.74 Å; Cα contacts (8 Å, |Δi|>4): 27; chains: 1; bounding box: 68×42×84 Å

Mean predicted aligned error: 10.61 Å

Secondary structure (DSSP, 8-state):
------------SSPPP---HHHHHHHHHHHGGGGG----HHHHHHHHIIIIIHHHHHHHHHHHHTTTB--TTPPTT---BHHHHHHHHHHHHHH-

Solvent-accessible surface area (backbone atoms only — not comparable to full-atom values): 6200 Å² total; per-residue (Å²): 136,85,82,82,80,84,76,78,84,70,100,57,101,58,83,70,78,85,83,49,73,67,58,53,50,53,51,51,51,63,73,47,43,75,82,74,62,70,92,40,76,69,53,49,51,52,50,46,41,63,72,45,49,51,55,48,52,51,49,54,52,50,61,72,53,58,79,42,64,51,75,79,88,69,60,95,92,61,74,46,40,43,69,60,53,52,52,52,56,52,51,60,60,71,77,107